Protein AF-A0A9W8TC62-F1 (afdb_monomer_lite)

Organism: NCBI:txid1435070

Foldseek 3Di:
DVVLLCLLLVLLVVVVVVDPPDVPDDDCVVVSVVLSCVLVVVVVVVVVVLVVLQVCLVPDPDDDSVVVSVVQVVVQQVPADPDSNQCSHNVSVCCNVVDDSSVVSVVSSVVVVVVVVVVVVVVVVVVD

InterPro domains:
  IPR036188 FAD/NAD(P)-binding domain superfamily [G3DSA:3.50.50.60] (1-78)

Radius of gyration: 21.71 Å; chains: 1; bounding box: 41×26×73 Å

Secondary structure (DSSP, 8-state):
-HHHHHHHHHHHHHHHHTS----SS---HHHHHHHHHHHHHHHHHHHHHHHHHHHHHHTPPSSHHHHHHHHHHTT-GGG--S-SSGGG-HHHHHHHHT--HHHHHHHHHHHHHHHHHHHHHHHHHT--

Sequence (128 aa):
MAVEDGAVLGKLLGLLDKSQIKDDEKNQIPEILKLYESLRKTRTTTNVQGANSNRVSYHLPDGPLQQERDASLSRGVRSLTGVRTHFADWEYLRSLLAFDAVGEAIQAFKKWQASQIGSAKKVASVKL

Structure (mmCIF, N/CA/C/O backbone):
data_AF-A0A9W8TC62-F1
#
_entry.id   AF-A0A9W8TC62-F1
#
loop_
_atom_site.group_PDB
_atom_site.id
_atom_site.type_symbol
_atom_site.label_atom_id
_atom_site.label_alt_id
_atom_site.label_comp_id
_atom_site.label_asym_id
_atom_site.label_entity_id
_atom_site.label_seq_id
_atom_site.pdbx_PDB_ins_code
_atom_site.Cartn_x
_atom_site.Cartn_y
_atom_site.Cartn_z
_atom_site.occupancy
_atom_site.B_iso_or_equiv
_atom_site.auth_seq_id
_atom_site.auth_comp_id
_atom_site.auth_asym_id
_atom_site.auth_atom_id
_atom_site.pdbx_PDB_model_num
ATOM 1 N N . MET A 1 1 ? -3.993 -0.263 -6.959 1.00 89.19 1 MET A N 1
ATOM 2 C CA . MET A 1 1 ? -4.001 0.654 -5.797 1.00 89.19 1 MET A CA 1
ATOM 3 C C . MET A 1 1 ? -5.408 0.950 -5.291 1.00 89.19 1 MET A C 1
ATOM 5 O O . MET A 1 1 ? -5.707 0.483 -4.207 1.00 89.19 1 MET A O 1
ATOM 9 N N . ALA A 1 2 ? -6.298 1.585 -6.064 1.00 93.69 2 ALA A N 1
ATOM 10 C CA . ALA A 1 2 ? -7.633 1.978 -5.575 1.00 93.69 2 ALA A CA 1
ATOM 11 C C . ALA A 1 2 ? -8.488 0.836 -4.976 1.00 93.69 2 ALA A C 1
ATOM 13 O O . ALA A 1 2 ? -9.200 1.044 -3.999 1.00 93.69 2 ALA A O 1
ATOM 14 N N . VAL A 1 3 ? -8.397 -0.385 -5.518 1.00 95.94 3 VAL A N 1
ATOM 15 C CA . VAL A 1 3 ? -9.098 -1.559 -4.957 1.00 95.94 3 VAL A CA 1
ATOM 16 C C . VAL A 1 3 ? -8.594 -1.900 -3.550 1.00 95.94 3 VAL A C 1
ATOM 18 O O . VAL A 1 3 ? -9.396 -2.123 -2.648 1.00 95.94 3 VAL A O 1
ATOM 21 N N . GLU A 1 4 ? -7.272 -1.898 -3.345 1.00 96.88 4 GLU A N 1
ATOM 22 C CA . GLU A 1 4 ? -6.678 -2.082 -2.014 1.00 96.88 4 GLU A CA 1
ATOM 23 C C . GLU A 1 4 ? -7.106 -0.949 -1.072 1.00 96.88 4 GLU A C 1
ATOM 25 O O . GLU A 1 4 ? -7.422 -1.206 0.082 1.00 96.88 4 GLU A O 1
ATOM 30 N N . ASP A 1 5 ? -7.155 0.290 -1.564 1.00 97.19 5 ASP A N 1
ATOM 31 C CA . ASP A 1 5 ? -7.546 1.462 -0.776 1.00 97.19 5 ASP A CA 1
ATOM 32 C C . ASP A 1 5 ? -8.990 1.334 -0.260 1.00 97.19 5 ASP A C 1
ATOM 34 O O . ASP A 1 5 ? -9.239 1.491 0.937 1.00 97.19 5 ASP A O 1
ATOM 38 N N . GLY A 1 6 ? -9.927 0.949 -1.134 1.00 97.94 6 GLY A N 1
ATOM 39 C CA . GLY A 1 6 ? -11.311 0.668 -0.751 1.00 97.94 6 GLY A CA 1
ATOM 40 C C . GLY A 1 6 ? -11.428 -0.492 0.242 1.00 97.94 6 GLY A C 1
ATOM 41 O O . GLY A 1 6 ? -12.153 -0.387 1.232 1.00 97.94 6 GLY A O 1
ATOM 42 N N . ALA A 1 7 ? -10.674 -1.575 0.026 1.00 98.19 7 ALA A N 1
ATOM 43 C CA . ALA A 1 7 ? -10.669 -2.729 0.923 1.00 98.19 7 ALA A CA 1
ATOM 44 C C . ALA A 1 7 ? -10.120 -2.385 2.318 1.00 98.19 7 ALA A C 1
ATOM 46 O O . ALA A 1 7 ? -10.720 -2.765 3.323 1.00 98.19 7 ALA A O 1
ATOM 47 N N . VAL A 1 8 ? -9.010 -1.643 2.397 1.00 98.44 8 VAL A N 1
ATOM 48 C CA . VAL A 1 8 ? -8.402 -1.219 3.666 1.00 98.44 8 VAL A CA 1
ATOM 49 C C . VAL A 1 8 ? -9.325 -0.263 4.409 1.00 98.44 8 VAL A C 1
ATOM 51 O O . VAL A 1 8 ? -9.611 -0.497 5.582 1.00 98.44 8 VAL A O 1
ATOM 54 N N . LEU A 1 9 ? -9.835 0.776 3.743 1.00 98.25 9 LEU A N 1
ATOM 55 C CA . LEU A 1 9 ? -10.716 1.749 4.384 1.00 98.25 9 LEU A CA 1
ATOM 56 C C . LEU A 1 9 ? -12.008 1.089 4.885 1.00 98.25 9 LEU A C 1
ATOM 58 O O . LEU A 1 9 ? -12.366 1.247 6.053 1.00 98.25 9 LEU A O 1
ATOM 62 N N . GLY A 1 10 ? -12.663 0.286 4.041 1.00 98.12 10 GLY A N 1
ATOM 63 C CA . GLY A 1 10 ? -13.862 -0.458 4.424 1.00 98.12 10 GLY A CA 1
ATOM 64 C C . GLY A 1 10 ? -13.602 -1.429 5.577 1.00 98.12 10 GLY A C 1
ATOM 65 O O . GLY A 1 10 ? -14.411 -1.531 6.500 1.00 98.12 10 GLY A O 1
ATOM 66 N N . LYS A 1 11 ? -12.442 -2.100 5.584 1.00 98.50 11 LYS A N 1
ATOM 67 C CA . LYS A 1 11 ? -12.068 -2.999 6.678 1.00 98.50 11 LYS A CA 1
ATOM 68 C C . LYS A 1 11 ? -11.857 -2.252 7.992 1.00 98.50 11 LYS A C 1
ATOM 70 O O . LYS A 1 11 ? -12.348 -2.721 9.015 1.00 98.50 11 LYS A O 1
ATOM 75 N N . LEU A 1 12 ? -11.138 -1.131 7.978 1.00 98.00 12 LEU A N 1
ATOM 76 C CA . LEU A 1 12 ? -10.871 -0.337 9.177 1.00 98.00 12 LEU A CA 1
ATOM 77 C C . LEU A 1 12 ? -12.161 0.237 9.773 1.00 98.00 12 LEU A C 1
ATOM 79 O O . LEU A 1 12 ? -12.381 0.104 10.974 1.00 98.00 12 LEU A O 1
ATOM 83 N N . LEU A 1 13 ? -13.040 0.799 8.939 1.00 96.38 13 LEU A N 1
ATOM 84 C CA . LEU A 1 13 ? -14.336 1.322 9.383 1.00 96.38 13 LEU A CA 1
ATOM 85 C C . LEU A 1 13 ? -15.240 0.210 9.928 1.00 96.38 13 LEU A C 1
ATOM 87 O O . LEU A 1 13 ? -15.819 0.363 10.998 1.00 96.38 13 LEU A O 1
ATOM 91 N N . GLY A 1 14 ? -15.298 -0.946 9.260 1.00 96.38 14 GLY A N 1
ATOM 92 C CA . GLY A 1 14 ? -16.066 -2.0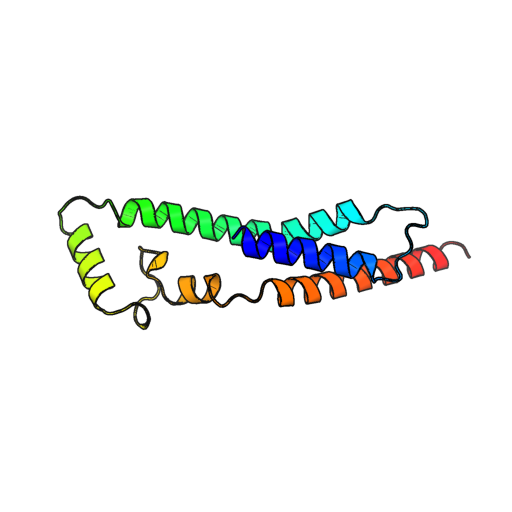92 9.753 1.00 96.38 14 GLY A CA 1
ATOM 93 C C . GLY A 1 14 ? -15.496 -2.722 11.032 1.00 96.38 14 GLY A C 1
ATOM 94 O O . GLY A 1 14 ? -16.228 -3.370 11.776 1.00 96.38 14 GLY A O 1
ATOM 95 N N . LEU A 1 15 ? -14.195 -2.570 11.301 1.00 95.75 15 LEU A N 1
ATOM 96 C CA . LEU A 1 15 ? -13.595 -2.959 12.581 1.00 95.75 15 LEU A CA 1
ATOM 97 C C . LEU A 1 15 ? -13.914 -1.948 13.685 1.00 95.75 15 LEU A C 1
ATOM 99 O O . LEU A 1 15 ? -14.161 -2.374 14.811 1.00 95.75 15 LEU A O 1
ATOM 103 N N . LEU A 1 16 ? -13.929 -0.649 13.369 1.00 93.44 16 LEU A N 1
ATOM 104 C CA . LEU A 1 16 ? -14.344 0.400 14.299 1.00 93.44 16 LEU A CA 1
ATOM 105 C C . LEU A 1 16 ? -15.803 0.203 14.728 1.00 93.44 16 LEU A C 1
ATOM 107 O O . LEU A 1 16 ? -16.063 0.153 15.925 1.00 93.44 16 LEU A O 1
ATOM 111 N N . ASP A 1 17 ? -16.709 0.000 13.769 1.00 91.69 17 ASP A N 1
ATOM 112 C CA . ASP A 1 17 ? -18.141 -0.250 14.003 1.00 91.69 17 ASP A CA 1
ATOM 113 C C . ASP A 1 17 ? -18.388 -1.452 14.933 1.00 91.69 17 ASP A C 1
ATOM 115 O O . ASP A 1 17 ? -19.205 -1.409 15.846 1.00 91.69 17 ASP A O 1
ATOM 119 N N . LYS A 1 18 ? -17.603 -2.523 14.766 1.00 91.81 18 LYS A N 1
ATOM 120 C CA . LYS A 1 18 ? -17.676 -3.724 15.616 1.00 91.81 18 LYS A CA 1
ATOM 121 C C . LYS A 1 18 ? -16.948 -3.589 16.951 1.00 91.81 18 LYS A C 1
ATOM 123 O O . LYS A 1 18 ? -17.005 -4.505 17.775 1.00 91.81 18 LYS A O 1
ATOM 128 N N . SER A 1 19 ? -16.185 -2.521 17.151 1.00 87.25 19 SER A N 1
ATOM 129 C CA . SER A 1 19 ? -15.413 -2.338 18.372 1.00 87.25 19 SER A CA 1
ATOM 130 C C . SER A 1 19 ? -16.303 -1.809 19.496 1.00 87.25 19 SER A C 1
ATOM 132 O O . SER A 1 19 ? -17.211 -1.023 19.272 1.00 87.25 19 SER A O 1
ATOM 134 N N . GLN A 1 20 ? -16.017 -2.200 20.740 1.00 80.31 20 GLN A N 1
ATOM 135 C CA . GLN A 1 20 ? -16.707 -1.646 21.916 1.00 80.31 20 GLN A CA 1
ATOM 136 C C . GLN A 1 20 ? -16.177 -0.254 22.317 1.00 80.31 20 GLN A C 1
ATOM 138 O O . GLN A 1 20 ? -16.412 0.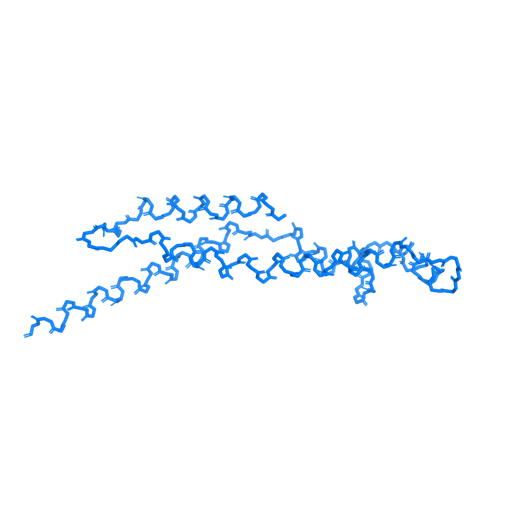194 23.439 1.00 80.31 20 GLN A O 1
ATOM 143 N N . ILE A 1 21 ? -15.414 0.416 21.444 1.00 7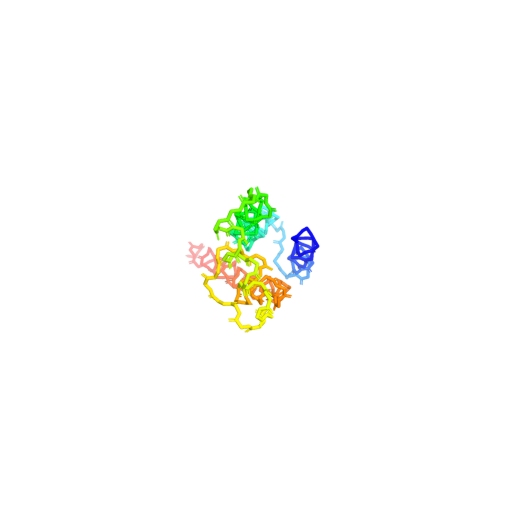5.25 21 ILE A N 1
ATOM 144 C CA . ILE A 1 21 ? -14.951 1.784 21.685 1.00 75.25 21 ILE A CA 1
ATOM 145 C C . ILE A 1 21 ? -16.165 2.685 21.466 1.00 75.25 21 ILE A C 1
ATOM 147 O O . ILE A 1 21 ? -16.504 3.012 20.335 1.00 75.25 21 ILE A O 1
ATOM 151 N N . LYS A 1 22 ? -16.860 3.016 22.557 1.00 64.25 22 LYS A N 1
ATOM 152 C CA . LYS A 1 22 ? -18.041 3.875 22.513 1.00 64.25 22 LYS A CA 1
ATOM 153 C C . LYS A 1 22 ? -17.660 5.306 22.140 1.00 64.25 22 LYS A C 1
ATOM 155 O O . LYS A 1 22 ? -16.681 5.847 22.655 1.00 64.25 22 LYS A O 1
ATOM 160 N N . ASP A 1 23 ? -18.500 5.914 21.308 1.00 61.94 23 ASP A N 1
ATOM 161 C CA . ASP A 1 23 ? -18.508 7.328 20.907 1.00 61.94 23 ASP A CA 1
ATOM 162 C C . ASP A 1 23 ? -18.880 8.281 22.067 1.00 61.94 23 ASP A C 1
ATOM 164 O O . ASP A 1 23 ? -19.477 9.332 21.858 1.00 61.94 23 ASP A O 1
ATOM 168 N N . ASP A 1 24 ? -18.535 7.953 23.314 1.00 56.47 24 ASP A N 1
ATOM 169 C CA . ASP A 1 24 ? -19.066 8.670 24.481 1.00 56.47 24 ASP A CA 1
ATOM 170 C C . ASP A 1 24 ? -18.492 10.098 24.636 1.00 56.47 24 ASP A C 1
ATOM 172 O O . ASP A 1 24 ? -18.946 10.825 25.507 1.00 56.47 24 ASP A O 1
ATOM 176 N N . GLU A 1 25 ? -17.551 10.539 23.781 1.00 54.28 25 GLU A N 1
ATOM 177 C CA . GLU A 1 25 ? -17.104 11.953 23.718 1.00 54.28 25 GLU A CA 1
ATOM 178 C C . GLU A 1 25 ? -16.186 12.298 22.517 1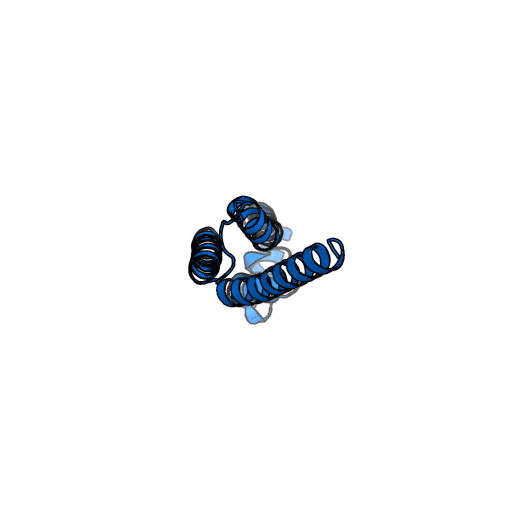.00 54.28 25 GLU A C 1
ATOM 180 O O . GLU A 1 25 ? -16.020 13.471 22.177 1.00 54.28 25 GLU A O 1
ATOM 185 N N . LYS A 1 26 ? -15.564 11.307 21.851 1.00 67.62 26 LYS A N 1
ATOM 186 C CA . LYS A 1 26 ? -14.619 11.524 20.735 1.00 67.62 26 LYS A CA 1
ATOM 187 C C . LYS A 1 26 ? -14.960 10.690 19.506 1.00 67.62 26 LYS A C 1
ATOM 189 O O . LYS A 1 26 ? -14.755 9.480 19.518 1.00 67.62 26 LYS A O 1
ATOM 194 N N . ASN A 1 27 ? -15.312 11.381 18.423 1.00 81.00 27 ASN A N 1
ATOM 195 C CA . ASN A 1 27 ? -15.376 10.819 17.077 1.00 81.00 27 ASN A CA 1
ATOM 196 C C . ASN A 1 27 ? -14.020 10.184 16.701 1.00 81.00 27 ASN A C 1
ATOM 198 O O . ASN A 1 27 ? -13.013 10.887 16.584 1.00 81.00 27 ASN A O 1
ATOM 202 N N . GLN A 1 28 ? -13.995 8.861 16.514 1.00 89.81 28 GLN A N 1
ATOM 203 C CA . GLN A 1 28 ? -12.782 8.093 16.190 1.00 89.81 28 GLN A CA 1
ATOM 204 C C . GLN A 1 28 ? -12.450 8.066 14.691 1.00 89.81 28 GLN A C 1
ATOM 206 O O . GLN A 1 28 ? -11.355 7.649 14.305 1.00 89.81 28 GLN A O 1
ATOM 211 N N . ILE A 1 29 ? -13.363 8.530 13.831 1.00 92.50 29 ILE A N 1
ATOM 212 C CA . ILE A 1 29 ? -13.188 8.515 12.374 1.00 92.50 29 ILE A CA 1
ATOM 213 C C . ILE A 1 29 ? -11.902 9.234 11.935 1.00 92.50 29 ILE A C 1
ATOM 215 O O . ILE A 1 29 ? -11.162 8.641 11.149 1.00 92.50 29 ILE A O 1
ATOM 219 N N . PRO A 1 30 ? -11.547 10.437 12.438 1.00 94.06 30 PRO A N 1
ATOM 220 C CA . PRO A 1 30 ? -10.304 11.098 12.040 1.00 94.06 30 PRO A CA 1
ATOM 221 C C . PRO A 1 30 ? -9.048 10.270 12.337 1.00 94.06 30 PRO A C 1
ATOM 223 O O . PRO A 1 30 ? -8.116 10.257 11.535 1.00 94.06 30 PRO A O 1
ATOM 226 N N . GLU A 1 31 ? -9.019 9.544 13.455 1.00 93.81 31 GLU A N 1
ATOM 227 C CA . GLU A 1 31 ? -7.885 8.688 13.819 1.00 93.81 31 GLU A CA 1
ATOM 228 C C . GLU A 1 31 ? -7.807 7.446 12.922 1.00 93.81 31 GLU A C 1
ATOM 230 O O . GLU A 1 31 ? -6.721 7.064 12.485 1.00 93.81 31 GLU A O 1
ATOM 235 N N . ILE A 1 32 ? -8.954 6.865 12.558 1.00 96.06 32 ILE A N 1
ATOM 236 C CA . ILE A 1 32 ? -9.009 5.775 11.577 1.00 96.06 32 ILE A CA 1
ATOM 237 C C . ILE A 1 32 ? -8.573 6.239 10.183 1.00 96.06 32 ILE A C 1
ATOM 239 O O . ILE A 1 32 ? -7.854 5.510 9.499 1.00 96.06 32 ILE A O 1
ATOM 243 N N . LEU A 1 33 ? -8.936 7.454 9.765 1.00 97.44 33 LEU A N 1
ATOM 244 C CA . LEU A 1 33 ? -8.489 8.014 8.486 1.00 97.44 33 LEU A CA 1
ATOM 245 C C . LEU A 1 33 ? -6.977 8.280 8.467 1.00 97.44 33 LEU A C 1
ATOM 247 O O . LEU A 1 33 ? -6.332 8.011 7.454 1.00 97.44 33 LEU A O 1
ATOM 251 N N . LYS A 1 34 ? -6.387 8.722 9.586 1.00 97.69 34 LYS A N 1
ATOM 252 C CA . LYS A 1 34 ? -4.923 8.825 9.730 1.00 97.69 34 LYS A CA 1
ATOM 253 C C . LYS A 1 34 ? -4.248 7.457 9.662 1.00 97.69 34 LYS A C 1
ATOM 255 O O . LYS A 1 34 ? -3.218 7.313 9.006 1.00 97.69 34 LYS A O 1
ATOM 260 N N . LEU A 1 35 ? -4.829 6.445 10.311 1.00 97.69 35 LEU A N 1
ATOM 261 C CA . LEU A 1 35 ? -4.325 5.075 10.238 1.00 97.69 35 LEU A CA 1
ATOM 262 C C . LEU A 1 35 ? -4.352 4.568 8.792 1.00 97.69 35 LEU A C 1
ATOM 264 O O . LEU A 1 35 ? -3.327 4.109 8.297 1.00 97.69 35 LEU A O 1
ATOM 268 N N . TYR A 1 36 ? -5.476 4.732 8.093 1.00 98.31 36 TYR A N 1
ATOM 269 C CA . TYR A 1 36 ? -5.593 4.447 6.663 1.00 98.31 36 TYR A CA 1
ATOM 270 C C . TYR A 1 36 ? -4.501 5.157 5.845 1.00 98.31 36 TYR A C 1
ATOM 272 O O . TYR A 1 36 ? -3.786 4.499 5.087 1.00 98.31 36 TYR A O 1
ATOM 280 N N . GLU A 1 37 ? -4.317 6.470 6.026 1.00 98.00 37 GLU A N 1
ATOM 281 C CA . GLU A 1 37 ? -3.293 7.230 5.299 1.00 98.00 37 GLU A CA 1
ATOM 282 C C . GLU A 1 37 ? -1.896 6.640 5.539 1.00 98.00 37 GLU A C 1
ATOM 284 O O . GLU A 1 37 ? -1.160 6.401 4.579 1.00 98.00 37 GLU A O 1
ATOM 289 N N . SER A 1 38 ? -1.549 6.343 6.796 1.00 97.56 38 SER A N 1
ATOM 290 C CA . SER A 1 38 ? -0.236 5.794 7.158 1.00 97.56 38 SER A CA 1
ATOM 291 C C . SER A 1 38 ? 0.075 4.448 6.497 1.00 97.56 38 SER A C 1
ATOM 293 O O . SER A 1 38 ? 1.232 4.188 6.171 1.00 97.56 38 SER A O 1
ATOM 295 N N . LEU A 1 39 ? -0.944 3.619 6.247 1.00 96.88 39 LEU A N 1
ATOM 296 C CA . LEU A 1 39 ? -0.784 2.320 5.587 1.00 96.88 39 LEU A CA 1
ATOM 297 C C . LEU A 1 39 ? -0.645 2.469 4.068 1.00 96.88 39 LEU A C 1
ATOM 299 O O . LEU A 1 39 ? 0.078 1.720 3.413 1.00 96.88 39 LEU A O 1
ATOM 303 N N . ARG A 1 40 ? -1.354 3.435 3.475 1.00 96.62 40 ARG A N 1
ATOM 304 C CA . ARG A 1 40 ? -1.509 3.509 2.016 1.00 96.62 40 ARG A CA 1
ATOM 305 C C . ARG A 1 40 ? -0.540 4.467 1.338 1.00 96.62 40 ARG A C 1
ATOM 307 O O . ARG A 1 40 ? -0.081 4.166 0.238 1.00 96.62 40 ARG A O 1
ATOM 314 N N . LYS A 1 41 ? -0.188 5.584 1.981 1.00 95.50 41 LYS A N 1
ATOM 315 C CA . LYS A 1 41 ? 0.541 6.704 1.357 1.00 95.50 41 LYS A CA 1
ATOM 316 C C . LYS A 1 41 ? 1.901 6.314 0.790 1.00 95.50 41 LYS A C 1
ATOM 318 O O . LYS A 1 41 ? 2.189 6.605 -0.370 1.00 95.50 41 LYS A O 1
ATOM 323 N N . THR A 1 42 ? 2.740 5.646 1.578 1.00 92.81 42 THR A N 1
ATOM 324 C CA . THR A 1 42 ? 4.082 5.243 1.125 1.00 92.81 42 THR A CA 1
ATOM 325 C C . THR A 1 42 ? 3.983 4.295 -0.064 1.00 92.81 42 THR A C 1
ATOM 327 O O . THR A 1 42 ? 4.611 4.513 -1.095 1.00 92.81 42 THR A O 1
ATOM 330 N N . ARG A 1 43 ? 3.116 3.285 0.037 1.00 91.06 43 ARG A N 1
ATOM 331 C CA . ARG A 1 43 ? 2.956 2.251 -0.986 1.00 91.06 43 ARG A CA 1
ATOM 332 C C . ARG A 1 43 ? 2.405 2.800 -2.304 1.00 91.06 43 ARG A C 1
ATOM 334 O O . ARG A 1 43 ? 2.915 2.464 -3.371 1.00 91.06 43 ARG A O 1
ATOM 341 N N . THR A 1 44 ? 1.382 3.655 -2.254 1.00 92.62 44 THR A N 1
ATOM 342 C CA . THR A 1 44 ? 0.842 4.308 -3.458 1.00 92.62 44 THR A CA 1
ATOM 343 C C . THR A 1 44 ? 1.882 5.216 -4.105 1.00 92.62 44 THR A C 1
ATOM 345 O O . THR A 1 44 ? 2.014 5.199 -5.329 1.00 92.62 44 THR A O 1
ATOM 348 N N . THR A 1 45 ? 2.687 5.916 -3.302 1.00 92.94 45 THR A N 1
ATOM 349 C CA . THR A 1 45 ? 3.803 6.741 -3.789 1.00 92.94 45 THR A CA 1
ATOM 350 C C . THR A 1 45 ? 4.851 5.896 -4.516 1.00 92.94 45 THR A C 1
ATOM 352 O O . THR A 1 45 ? 5.221 6.224 -5.643 1.00 92.94 45 THR A O 1
ATOM 355 N N . THR A 1 46 ? 5.272 4.767 -3.936 1.00 90.56 46 THR A N 1
ATOM 356 C CA . THR A 1 46 ? 6.209 3.829 -4.576 1.00 90.56 46 THR A CA 1
ATOM 357 C C . THR A 1 46 ? 5.667 3.285 -5.903 1.00 90.56 46 THR A C 1
ATOM 359 O O . THR A 1 46 ? 6.418 3.159 -6.872 1.00 90.56 46 THR A O 1
ATOM 362 N N . ASN A 1 47 ? 4.362 3.003 -5.992 1.00 91.50 47 ASN A N 1
ATOM 363 C CA . ASN A 1 47 ? 3.736 2.566 -7.243 1.00 91.50 47 ASN A CA 1
ATOM 364 C C . ASN A 1 47 ? 3.767 3.657 -8.330 1.00 91.50 47 ASN A C 1
ATOM 366 O O . ASN A 1 47 ? 4.093 3.382 -9.483 1.00 91.50 47 ASN A O 1
ATOM 370 N N . VAL A 1 48 ? 3.470 4.909 -7.965 1.00 92.31 48 VAL A N 1
ATOM 371 C CA . VAL A 1 48 ? 3.525 6.054 -8.893 1.00 92.31 48 VAL A CA 1
ATOM 372 C C . VAL A 1 48 ? 4.953 6.312 -9.378 1.00 92.31 48 VAL A C 1
ATOM 374 O O . VAL A 1 48 ? 5.174 6.529 -10.569 1.00 92.31 48 VAL A O 1
ATOM 377 N N . GLN A 1 49 ? 5.942 6.247 -8.486 1.00 90.12 49 GLN A N 1
ATOM 378 C CA . GLN A 1 49 ? 7.351 6.402 -8.856 1.00 90.12 49 GLN A CA 1
ATOM 379 C C . GLN A 1 49 ? 7.818 5.291 -9.808 1.00 90.12 49 GLN A C 1
ATOM 381 O O . GLN A 1 49 ? 8.472 5.586 -10.811 1.00 90.12 49 GLN A O 1
ATOM 386 N N . GLY A 1 50 ? 7.416 4.041 -9.555 1.00 89.44 50 GLY A N 1
ATOM 387 C CA . GLY A 1 50 ? 7.665 2.921 -10.466 1.00 89.44 50 GLY A CA 1
ATOM 388 C C . GLY A 1 50 ? 7.060 3.156 -11.853 1.00 89.44 50 GLY A C 1
ATOM 389 O O . GLY A 1 50 ? 7.755 3.023 -12.859 1.00 89.44 50 GLY A O 1
ATOM 390 N N . ALA A 1 51 ? 5.805 3.617 -11.916 1.00 90.69 51 ALA A N 1
ATOM 391 C CA . ALA A 1 51 ? 5.144 3.963 -13.178 1.00 90.69 51 ALA A CA 1
ATOM 392 C C . ALA A 1 51 ? 5.897 5.059 -13.955 1.00 90.69 51 ALA A C 1
ATOM 394 O O . ALA A 1 51 ? 6.083 4.950 -15.169 1.00 90.69 51 ALA A O 1
ATOM 395 N N . ASN A 1 52 ? 6.384 6.090 -13.258 1.00 90.12 52 ASN A N 1
ATOM 396 C CA . ASN A 1 52 ? 7.167 7.166 -13.868 1.00 90.12 52 ASN A CA 1
ATOM 397 C C . ASN A 1 52 ? 8.495 6.664 -14.455 1.00 90.12 52 ASN A C 1
ATOM 399 O O . ASN A 1 52 ? 8.855 7.058 -15.565 1.00 90.12 52 ASN A O 1
ATOM 403 N N . SER A 1 53 ? 9.2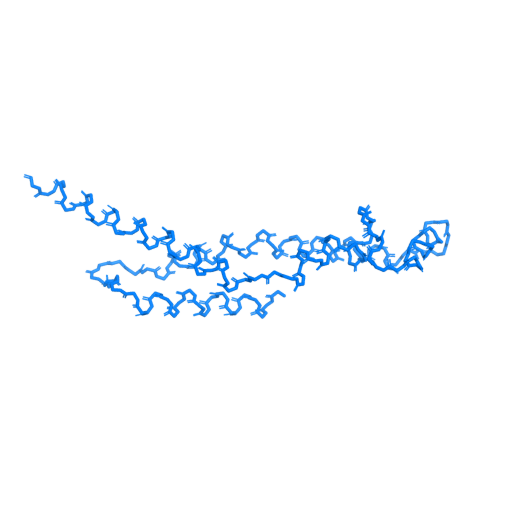01 5.772 -13.753 1.00 87.25 53 SER A N 1
ATOM 404 C CA . SER A 1 53 ? 10.421 5.130 -14.268 1.00 87.25 53 SER A CA 1
ATOM 405 C C . SER A 1 53 ? 10.132 4.285 -15.516 1.00 87.25 53 SER A C 1
ATOM 407 O O . SER A 1 53 ? 10.835 4.357 -16.533 1.00 87.25 53 SER A O 1
ATOM 409 N N . ASN A 1 54 ? 9.031 3.535 -15.482 1.00 90.88 54 ASN A N 1
ATOM 410 C CA . ASN A 1 54 ? 8.583 2.719 -16.602 1.00 90.88 54 ASN A CA 1
ATOM 411 C C . ASN A 1 54 ? 8.212 3.548 -17.831 1.00 90.88 54 ASN A C 1
ATOM 413 O O . ASN A 1 54 ? 8.551 3.144 -18.942 1.00 90.88 54 ASN A O 1
ATOM 417 N N . ARG A 1 55 ? 7.610 4.733 -17.653 1.00 92.12 55 ARG A N 1
ATOM 418 C CA . ARG A 1 55 ? 7.339 5.664 -18.759 1.00 92.12 55 ARG A CA 1
ATOM 419 C C . ARG A 1 55 ? 8.600 5.931 -19.576 1.00 92.12 55 ARG A C 1
ATOM 421 O O . ARG A 1 55 ? 8.543 5.878 -20.798 1.00 92.12 55 ARG A O 1
ATOM 428 N N . VAL A 1 56 ? 9.736 6.170 -18.922 1.00 89.31 56 VAL A N 1
ATOM 429 C CA . VAL A 1 56 ? 11.008 6.405 -19.622 1.00 89.31 56 VAL A CA 1
ATOM 430 C C . VAL A 1 56 ? 11.507 5.128 -20.295 1.00 89.31 56 VAL A C 1
ATOM 432 O O . VAL A 1 56 ? 11.937 5.167 -21.442 1.00 89.31 56 VAL A O 1
ATOM 435 N N . SER A 1 57 ? 11.441 3.993 -19.599 1.00 88.75 57 SER A N 1
ATOM 436 C CA . SER A 1 57 ? 11.962 2.717 -20.108 1.00 88.75 57 SER A CA 1
ATOM 437 C C . SER A 1 57 ? 11.187 2.181 -21.316 1.00 88.75 57 SER A C 1
ATOM 439 O O . SER A 1 57 ? 11.785 1.545 -22.181 1.00 88.75 57 SER A O 1
ATOM 441 N N . TYR A 1 58 ? 9.884 2.455 -21.411 1.00 90.94 58 TYR A N 1
ATOM 442 C CA . TYR A 1 58 ? 9.053 2.047 -22.550 1.00 90.94 58 TYR A CA 1
ATOM 443 C C . TYR A 1 58 ? 9.203 2.940 -23.781 1.00 90.94 58 TYR A C 1
ATOM 445 O O . TYR A 1 58 ? 8.976 2.470 -24.887 1.00 90.94 58 TYR A O 1
ATOM 453 N N . HIS A 1 59 ? 9.632 4.190 -23.607 1.00 93.88 59 HIS A N 1
ATOM 454 C CA . HIS A 1 59 ? 9.755 5.167 -24.694 1.00 93.88 59 HIS A CA 1
ATOM 455 C C . HIS A 1 59 ? 11.220 5.489 -25.020 1.00 93.88 59 HIS A C 1
ATOM 457 O O . HIS A 1 59 ? 11.532 6.598 -25.452 1.00 93.88 59 HIS A O 1
ATOM 463 N N . LEU A 1 60 ? 12.137 4.548 -24.770 1.00 93.62 60 LEU A N 1
ATOM 464 C CA . LEU A 1 60 ? 13.520 4.696 -25.219 1.00 93.62 60 LEU A CA 1
ATOM 465 C C . LEU A 1 60 ? 13.551 4.751 -26.755 1.00 93.62 60 LEU A C 1
ATOM 467 O O . LEU A 1 60 ? 12.933 3.884 -27.377 1.00 93.62 60 LEU A O 1
ATOM 471 N N . PRO A 1 61 ? 14.258 5.725 -27.359 1.00 95.81 61 PRO A N 1
ATOM 472 C CA . PRO A 1 61 ? 14.475 5.732 -28.799 1.00 95.81 61 PRO A CA 1
ATOM 473 C C . PRO A 1 61 ? 15.348 4.542 -29.200 1.00 95.81 61 PRO A C 1
ATOM 475 O O . PRO A 1 61 ? 16.099 4.010 -28.377 1.00 95.81 61 PRO A O 1
ATOM 478 N N . ASP A 1 62 ? 15.284 4.167 -30.473 1.00 96.69 62 ASP A N 1
ATOM 479 C CA . ASP A 1 62 ? 16.136 3.118 -31.023 1.00 96.69 62 ASP A CA 1
ATOM 480 C C . ASP A 1 62 ? 17.615 3.422 -30.755 1.00 96.69 62 ASP A C 1
ATOM 482 O O . ASP A 1 62 ? 18.110 4.522 -31.016 1.00 96.69 62 ASP A O 1
ATOM 486 N N . GLY A 1 63 ? 18.321 2.444 -30.188 1.00 96.44 63 GLY A N 1
ATOM 487 C CA . GLY A 1 63 ? 19.721 2.598 -29.816 1.00 96.44 63 GLY A CA 1
ATOM 488 C C . GLY A 1 63 ? 20.191 1.608 -28.749 1.00 96.44 63 GLY A C 1
ATOM 489 O O . GLY A 1 63 ? 19.438 0.729 -28.328 1.00 96.44 63 GLY A O 1
ATOM 490 N N . PRO A 1 64 ? 21.434 1.754 -28.264 1.00 96.00 64 PRO A N 1
ATOM 491 C CA . PRO A 1 64 ? 22.042 0.787 -27.346 1.00 96.00 64 PRO A CA 1
ATOM 492 C C . PRO A 1 64 ? 21.240 0.555 -26.055 1.00 96.00 64 PRO A C 1
ATOM 494 O O . PRO A 1 64 ? 21.093 -0.579 -25.613 1.00 96.00 64 PRO A O 1
ATOM 497 N N . LEU A 1 65 ? 20.652 1.611 -25.481 1.00 92.25 65 LEU A N 1
ATOM 498 C CA . LEU A 1 65 ? 19.848 1.508 -24.253 1.00 92.25 65 LEU A CA 1
ATOM 499 C C . LEU A 1 65 ? 18.530 0.748 -24.467 1.00 92.25 65 LEU A C 1
ATOM 501 O O . LEU A 1 65 ? 18.053 0.055 -23.571 1.00 92.25 65 LEU A O 1
ATOM 505 N N . GLN A 1 66 ? 17.931 0.895 -25.650 1.00 95.19 66 GLN A N 1
ATOM 506 C CA . GLN A 1 66 ? 16.725 0.179 -26.071 1.00 95.19 66 GLN A CA 1
ATOM 507 C C . GLN A 1 66 ? 17.043 -1.321 -26.209 1.00 95.19 66 GLN A C 1
ATOM 509 O O . GLN A 1 66 ? 16.316 -2.152 -25.662 1.00 95.19 66 GLN A O 1
ATOM 514 N N . GLN A 1 67 ? 18.188 -1.648 -26.817 1.00 94.94 67 GLN A N 1
ATOM 515 C CA . GLN A 1 67 ? 18.650 -3.023 -27.020 1.00 94.94 67 GLN A CA 1
ATOM 516 C C . GLN A 1 67 ? 18.996 -3.713 -25.697 1.00 94.94 67 GLN A C 1
ATOM 518 O O . GLN A 1 67 ? 18.604 -4.857 -25.475 1.00 94.94 67 GLN A O 1
ATOM 523 N N . GLU A 1 68 ? 19.681 -3.016 -24.786 1.00 92.12 68 GLU A N 1
ATOM 524 C CA . GLU A 1 68 ? 19.992 -3.527 -23.445 1.00 92.12 68 GLU A CA 1
ATOM 525 C C . GLU A 1 68 ? 18.712 -3.841 -22.655 1.00 92.12 68 GLU A C 1
ATOM 527 O O . GLU A 1 68 ? 18.577 -4.907 -22.044 1.00 92.12 68 GLU A O 1
ATOM 532 N N . ARG A 1 69 ? 17.736 -2.928 -22.702 1.00 91.50 69 ARG A N 1
ATOM 533 C CA . ARG A 1 69 ? 16.425 -3.094 -22.068 1.00 91.50 69 ARG A CA 1
ATOM 534 C C . ARG A 1 69 ? 15.690 -4.305 -22.647 1.00 91.50 69 ARG A C 1
ATOM 536 O O . ARG A 1 69 ? 15.198 -5.116 -21.867 1.00 91.50 69 ARG A O 1
ATOM 543 N N . ASP A 1 70 ? 15.667 -4.477 -23.967 1.00 92.75 70 ASP A N 1
ATOM 544 C CA . ASP A 1 70 ? 15.026 -5.628 -24.627 1.00 92.75 70 ASP A CA 1
ATOM 545 C C . ASP A 1 70 ? 15.697 -6.957 -24.291 1.00 92.75 70 ASP A C 1
ATOM 547 O O . ASP A 1 70 ? 15.013 -7.912 -23.918 1.00 92.75 70 ASP A O 1
ATOM 551 N N . ALA A 1 71 ? 17.029 -7.004 -24.352 1.00 90.44 71 ALA A N 1
ATOM 552 C CA . ALA A 1 71 ? 17.806 -8.184 -23.985 1.00 90.44 71 ALA A CA 1
ATOM 553 C C . ALA A 1 71 ? 17.592 -8.569 -22.516 1.00 90.44 71 ALA A C 1
ATOM 555 O O . ALA A 1 71 ? 17.593 -9.747 -22.162 1.00 90.44 71 ALA A O 1
ATOM 556 N N . SER A 1 72 ? 17.378 -7.584 -21.639 1.00 88.12 72 SER A N 1
ATOM 557 C CA . SER A 1 72 ? 17.001 -7.857 -20.258 1.00 88.12 72 SER A CA 1
ATOM 558 C C . SER A 1 72 ? 15.599 -8.467 -20.180 1.00 88.12 72 SER A C 1
ATOM 560 O O . SER A 1 72 ? 15.436 -9.537 -19.595 1.00 88.12 72 SER A O 1
ATOM 562 N N . LEU A 1 73 ? 14.600 -7.848 -20.820 1.00 88.81 73 LEU A N 1
ATOM 563 C CA . LEU A 1 73 ? 13.209 -8.316 -20.791 1.00 88.81 73 LEU A CA 1
ATOM 564 C C . LEU A 1 73 ? 13.023 -9.718 -21.398 1.00 88.81 73 LEU A C 1
ATOM 566 O O . LEU A 1 73 ? 12.162 -10.467 -20.933 1.00 88.81 73 LEU A O 1
ATOM 570 N N . SER A 1 74 ? 13.847 -10.114 -22.372 1.00 89.75 74 SER A N 1
ATOM 571 C CA . SER A 1 74 ? 13.763 -11.434 -23.011 1.00 89.75 74 SER A CA 1
ATOM 572 C C . SER A 1 74 ? 14.181 -12.600 -22.104 1.00 89.75 74 SER A C 1
ATOM 574 O O . SER A 1 74 ? 13.852 -13.746 -22.403 1.00 89.75 74 SER A O 1
ATOM 576 N N . ARG A 1 75 ? 14.877 -12.344 -20.985 1.00 85.75 75 ARG A N 1
ATOM 577 C CA . ARG A 1 75 ? 15.320 -13.384 -20.027 1.00 85.75 75 ARG A CA 1
ATOM 578 C C . ARG A 1 75 ? 14.201 -13.914 -19.123 1.00 85.75 75 ARG A C 1
ATOM 580 O O . ARG A 1 75 ? 14.394 -14.895 -18.409 1.00 85.75 75 ARG A O 1
ATOM 587 N N . GLY A 1 76 ? 13.022 -13.293 -19.169 1.00 80.62 76 GLY A N 1
ATOM 588 C CA . GLY A 1 76 ? 11.846 -13.695 -18.405 1.00 80.62 76 GLY A CA 1
ATOM 589 C C . GLY A 1 76 ? 11.806 -13.084 -17.003 1.00 80.62 76 GLY A C 1
ATOM 590 O O . GLY A 1 76 ? 12.790 -13.095 -16.267 1.00 80.62 76 GLY A O 1
ATOM 591 N N . VAL A 1 77 ? 10.625 -12.591 -16.614 1.00 77.75 77 VAL A N 1
ATOM 592 C CA . VAL A 1 77 ? 10.395 -11.749 -15.422 1.00 77.75 77 VAL A CA 1
ATOM 593 C C . VAL A 1 77 ? 10.999 -12.298 -14.129 1.00 77.75 77 VAL A C 1
ATOM 595 O O . VAL A 1 77 ? 11.587 -11.534 -13.381 1.00 77.75 77 VAL A O 1
ATOM 598 N N . ARG A 1 78 ? 10.918 -13.608 -13.861 1.00 81.56 78 ARG A N 1
ATOM 599 C CA . ARG A 1 78 ? 11.396 -14.195 -12.590 1.00 81.56 78 ARG A CA 1
ATOM 600 C C . ARG A 1 78 ? 12.911 -14.102 -12.380 1.00 81.56 78 ARG A C 1
ATOM 602 O O . ARG A 1 78 ? 13.370 -14.321 -11.266 1.00 81.56 78 ARG A O 1
ATOM 609 N N . SER A 1 79 ? 13.667 -13.827 -13.440 1.00 82.25 79 SER A N 1
ATOM 610 C CA . SER 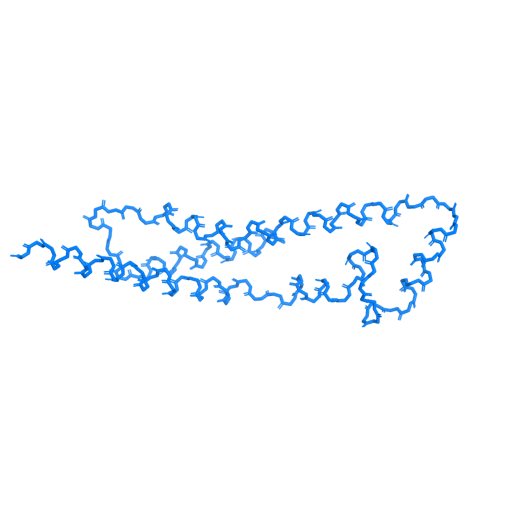A 1 79 ? 15.126 -13.684 -13.400 1.00 82.25 79 SER A CA 1
ATOM 611 C C . SER A 1 79 ? 15.589 -12.230 -13.271 1.00 82.25 79 SER A C 1
ATOM 613 O O . SER A 1 79 ? 16.786 -11.978 -13.160 1.00 82.25 79 SER A O 1
ATOM 615 N N . LEU A 1 80 ? 14.659 -11.271 -13.299 1.00 84.06 80 LEU A N 1
ATOM 616 C CA . LEU A 1 80 ? 14.966 -9.848 -13.335 1.00 84.06 80 LEU A CA 1
ATOM 617 C C . LEU A 1 80 ? 14.842 -9.250 -11.942 1.00 84.06 80 LEU A C 1
ATOM 619 O O . LEU A 1 80 ? 13.741 -9.093 -11.428 1.00 84.06 80 LEU A O 1
ATOM 623 N N . THR A 1 81 ? 15.975 -8.896 -11.350 1.00 84.62 81 THR A N 1
ATOM 624 C CA . THR A 1 81 ? 16.050 -8.155 -10.089 1.00 84.62 81 THR A CA 1
ATOM 625 C C . THR A 1 81 ? 17.028 -6.991 -10.240 1.00 84.62 81 THR A C 1
ATOM 627 O O . THR A 1 81 ? 18.016 -7.082 -10.971 1.00 84.62 81 THR A O 1
ATOM 630 N N . GLY A 1 82 ? 16.724 -5.861 -9.607 1.00 82.31 82 GLY A N 1
ATOM 631 C CA . GLY A 1 82 ? 17.487 -4.618 -9.722 1.00 82.31 82 GLY A CA 1
ATOM 632 C C . GLY A 1 82 ? 17.426 -3.959 -11.105 1.00 82.31 82 GLY A C 1
ATOM 633 O O . GLY A 1 82 ? 18.316 -3.180 -11.446 1.00 82.31 82 GLY A O 1
ATOM 634 N N . VAL A 1 83 ? 16.421 -4.264 -11.933 1.00 84.56 83 VAL A N 1
ATOM 635 C CA . VAL A 1 83 ? 16.358 -3.727 -13.304 1.00 84.56 83 VAL A CA 1
ATOM 636 C C . VAL A 1 83 ? 15.727 -2.337 -13.349 1.00 84.56 83 VAL A C 1
ATOM 638 O O . VAL A 1 83 ? 14.774 -2.025 -12.639 1.00 84.56 83 VAL A O 1
ATOM 641 N N . ARG A 1 84 ? 16.206 -1.491 -14.271 1.00 80.44 84 ARG A N 1
ATOM 642 C CA . ARG A 1 84 ? 15.690 -0.121 -14.453 1.00 80.44 84 ARG A CA 1
ATOM 643 C C . ARG A 1 84 ? 14.184 -0.082 -14.739 1.00 80.44 84 ARG A C 1
ATOM 645 O O . ARG A 1 84 ? 13.483 0.815 -14.267 1.00 80.44 84 ARG A O 1
ATOM 652 N N . THR A 1 85 ? 13.683 -1.071 -15.475 1.00 86.69 85 THR A N 1
ATOM 653 C CA . THR A 1 85 ? 12.254 -1.227 -15.774 1.00 86.69 85 THR A CA 1
ATOM 654 C C . THR A 1 85 ? 11.548 -1.834 -14.562 1.00 86.69 85 THR A C 1
ATOM 656 O O . THR A 1 85 ? 11.429 -3.050 -14.464 1.00 86.69 85 THR A O 1
ATOM 659 N N . HIS A 1 86 ? 11.071 -0.995 -13.641 1.00 85.81 86 HIS A N 1
ATOM 660 C CA . HIS A 1 86 ? 10.521 -1.426 -12.349 1.00 85.81 86 HIS A CA 1
ATOM 661 C C . HIS A 1 86 ? 9.370 -2.435 -12.487 1.00 85.81 86 HIS A C 1
ATOM 663 O O . HIS A 1 86 ? 9.314 -3.398 -11.736 1.00 85.81 86 HIS A O 1
ATOM 669 N N . PHE A 1 87 ? 8.477 -2.297 -13.475 1.00 86.75 87 PHE A N 1
ATOM 670 C CA . PHE A 1 87 ? 7.408 -3.302 -13.672 1.00 86.75 87 PHE A CA 1
ATOM 671 C C . PHE A 1 87 ? 7.850 -4.593 -14.372 1.00 86.75 87 PHE A C 1
ATOM 673 O O . PHE A 1 87 ? 7.013 -5.446 -14.640 1.00 86.75 87 PHE A O 1
ATOM 680 N N . ALA A 1 88 ? 9.131 -4.744 -14.695 1.00 88.88 88 ALA A N 1
ATOM 681 C CA . ALA A 1 88 ? 9.706 -6.029 -15.082 1.00 88.88 88 ALA A CA 1
ATOM 682 C C . ALA A 1 88 ? 10.519 -6.659 -13.945 1.00 88.88 88 ALA A C 1
ATOM 684 O O . ALA A 1 88 ? 10.889 -7.826 -14.043 1.00 88.88 88 ALA A O 1
ATOM 685 N N . ASP A 1 89 ? 10.786 -5.896 -12.884 1.00 91.25 89 ASP A N 1
ATOM 686 C CA . ASP A 1 89 ? 11.524 -6.349 -11.719 1.00 91.25 89 ASP A CA 1
ATOM 687 C C . ASP A 1 89 ? 10.659 -7.285 -10.867 1.00 91.25 89 ASP A C 1
ATOM 689 O O . ASP A 1 89 ? 9.558 -6.940 -10.433 1.00 91.25 89 ASP A O 1
ATOM 693 N N . TRP A 1 90 ? 11.151 -8.499 -10.645 1.00 91.62 90 TRP A N 1
ATOM 694 C CA . TRP A 1 90 ? 10.440 -9.551 -9.938 1.00 91.62 90 TRP A CA 1
ATOM 695 C C . TRP A 1 90 ? 10.195 -9.224 -8.470 1.00 91.62 90 TRP A C 1
ATOM 697 O O . TRP A 1 90 ? 9.108 -9.499 -7.959 1.00 91.62 90 TRP A O 1
ATOM 707 N N . GLU A 1 91 ? 11.179 -8.650 -7.779 1.00 91.00 91 GLU A N 1
ATOM 708 C CA . GLU A 1 91 ? 11.040 -8.310 -6.363 1.00 91.00 91 GLU A CA 1
ATOM 709 C C . GLU A 1 91 ? 10.028 -7.183 -6.191 1.00 91.00 91 GLU A C 1
ATOM 711 O O . GLU A 1 91 ? 9.126 -7.277 -5.352 1.00 91.00 91 GLU A O 1
ATOM 716 N N . TYR A 1 92 ? 10.104 -6.175 -7.060 1.00 90.81 92 TYR A N 1
ATOM 717 C CA . TYR A 1 92 ? 9.128 -5.101 -7.119 1.00 90.81 92 TYR A CA 1
ATOM 718 C C . TYR A 1 92 ? 7.721 -5.639 -7.398 1.00 90.81 92 TYR A C 1
ATOM 720 O O . TYR A 1 92 ? 6.801 -5.390 -6.615 1.00 90.81 92 TYR A O 1
ATOM 728 N N . LEU A 1 93 ? 7.545 -6.432 -8.461 1.00 91.38 93 LEU A N 1
ATOM 729 C CA . LEU A 1 93 ? 6.255 -7.019 -8.826 1.00 91.38 93 LEU A CA 1
ATOM 730 C C . LEU A 1 93 ? 5.696 -7.908 -7.720 1.00 91.38 93 LEU A C 1
ATOM 732 O O . LEU A 1 93 ? 4.501 -7.851 -7.448 1.00 91.38 93 LEU A O 1
ATOM 736 N N . ARG A 1 94 ? 6.532 -8.705 -7.051 1.00 91.88 94 ARG A N 1
ATOM 737 C CA . ARG A 1 94 ? 6.101 -9.531 -5.921 1.00 91.88 94 ARG A CA 1
ATOM 738 C C . ARG A 1 94 ? 5.649 -8.660 -4.753 1.00 91.88 94 ARG A C 1
ATOM 740 O O . ARG A 1 94 ? 4.586 -8.916 -4.196 1.00 91.88 94 ARG A O 1
ATOM 747 N N . SER A 1 95 ? 6.409 -7.619 -4.410 1.00 91.19 95 SER A N 1
ATOM 748 C CA . SER A 1 95 ? 6.038 -6.677 -3.345 1.00 91.19 95 SER A CA 1
ATOM 749 C C . SER A 1 95 ? 4.730 -5.933 -3.649 1.00 91.19 95 SER A C 1
ATOM 751 O O . SER A 1 95 ? 3.961 -5.614 -2.740 1.00 91.19 95 SER A O 1
ATOM 753 N N . LEU A 1 96 ? 4.450 -5.677 -4.930 1.00 91.31 96 LEU A N 1
ATOM 754 C CA . LEU A 1 96 ? 3.243 -5.002 -5.379 1.00 91.31 96 LEU A CA 1
ATOM 755 C C . LEU A 1 96 ? 2.054 -5.972 -5.455 1.00 91.31 96 LEU A C 1
ATOM 757 O O . LEU A 1 96 ? 1.020 -5.712 -4.857 1.00 91.31 96 LEU A O 1
ATOM 761 N N . LEU A 1 97 ? 2.180 -7.099 -6.147 1.00 91.62 97 LEU A N 1
ATOM 762 C CA . LEU A 1 97 ? 1.051 -7.976 -6.475 1.00 91.62 97 LEU A CA 1
ATOM 763 C C . LEU A 1 97 ? 0.716 -9.000 -5.383 1.00 91.62 97 LEU A C 1
ATOM 765 O O . LEU A 1 97 ? -0.431 -9.421 -5.292 1.00 91.62 97 LEU A O 1
ATOM 769 N N . ALA A 1 98 ? 1.683 -9.408 -4.557 1.00 93.50 98 ALA A N 1
ATOM 770 C CA . ALA A 1 98 ? 1.472 -10.419 -3.513 1.00 93.50 98 ALA A CA 1
ATOM 771 C C . ALA A 1 98 ? 1.147 -9.814 -2.134 1.00 93.50 98 ALA A C 1
ATOM 773 O O . ALA A 1 98 ? 1.258 -10.491 -1.113 1.00 93.50 98 ALA A O 1
ATOM 774 N N . PHE A 1 99 ? 0.804 -8.528 -2.084 1.00 94.62 99 PHE A N 1
ATOM 775 C CA . PHE A 1 99 ? 0.625 -7.805 -0.833 1.00 94.62 99 PHE A CA 1
ATOM 776 C C . PHE A 1 99 ? -0.756 -8.033 -0.209 1.00 94.62 99 PHE A C 1
ATOM 778 O O . PHE A 1 99 ? -1.783 -7.748 -0.826 1.00 94.62 99 PHE A O 1
ATOM 785 N N . ASP A 1 100 ? -0.778 -8.466 1.052 1.00 96.75 100 ASP A N 1
ATOM 786 C CA . ASP A 1 100 ? -2.007 -8.615 1.834 1.00 96.75 100 ASP A CA 1
ATOM 787 C C . ASP A 1 100 ? -2.379 -7.309 2.556 1.00 96.75 100 ASP A C 1
ATOM 789 O O . ASP A 1 100 ? -2.120 -7.115 3.748 1.00 96.75 100 ASP A O 1
ATOM 793 N N . ALA A 1 101 ? -3.014 -6.399 1.815 1.00 96.81 101 ALA A N 1
ATOM 794 C CA . ALA A 1 101 ? -3.448 -5.107 2.345 1.00 96.81 101 ALA A CA 1
ATOM 795 C C . ALA A 1 101 ? -4.490 -5.242 3.473 1.00 96.81 101 ALA A C 1
ATOM 797 O O . ALA A 1 101 ? -4.505 -4.451 4.417 1.00 96.81 101 ALA A O 1
ATOM 798 N N . VAL A 1 102 ? -5.365 -6.250 3.398 1.00 97.94 102 VAL A N 1
ATOM 799 C CA . VAL A 1 102 ? -6.420 -6.462 4.401 1.00 97.94 102 VAL A CA 1
ATOM 800 C C . VAL A 1 102 ? -5.821 -7.003 5.697 1.00 97.94 102 VAL A C 1
ATOM 802 O O . VAL A 1 102 ? -6.185 -6.537 6.780 1.00 97.94 102 VAL A O 1
ATOM 805 N N . GLY A 1 103 ? -4.890 -7.954 5.605 1.00 98.19 103 GLY A N 1
ATOM 806 C CA . GLY A 1 103 ? -4.154 -8.477 6.751 1.00 98.19 103 GLY A CA 1
ATOM 807 C C . GLY A 1 103 ? -3.363 -7.392 7.476 1.00 98.19 103 GLY A C 1
ATOM 808 O O . GLY A 1 103 ? -3.456 -7.288 8.703 1.00 98.19 103 GLY A O 1
ATOM 809 N N . GLU A 1 104 ? -2.657 -6.531 6.737 1.00 97.94 104 GLU A N 1
ATOM 810 C CA . GLU A 1 104 ? -1.953 -5.379 7.311 1.00 97.94 104 GLU A CA 1
ATOM 811 C C . GLU A 1 104 ? -2.918 -4.449 8.065 1.00 97.94 104 GLU A C 1
ATOM 813 O O . GLU A 1 104 ? -2.673 -4.117 9.228 1.00 97.94 104 GLU A O 1
ATOM 818 N N . ALA A 1 105 ? -4.056 -4.104 7.454 1.00 98.25 105 ALA A N 1
ATOM 819 C CA . ALA A 1 105 ? -5.073 -3.257 8.071 1.00 98.25 105 ALA A CA 1
ATOM 820 C C . ALA A 1 105 ? -5.610 -3.843 9.386 1.00 98.25 105 ALA A C 1
ATOM 822 O O . ALA A 1 105 ? -5.756 -3.125 10.377 1.00 98.25 105 ALA A O 1
ATOM 823 N N . ILE A 1 106 ? -5.858 -5.157 9.432 1.00 98.56 106 ILE A N 1
ATOM 824 C CA . ILE A 1 106 ? -6.290 -5.851 10.654 1.00 98.56 106 ILE A CA 1
ATOM 825 C C . ILE A 1 106 ? -5.229 -5.726 11.752 1.00 98.56 106 ILE A C 1
ATOM 827 O O . ILE A 1 106 ? -5.565 -5.452 12.906 1.00 98.56 106 ILE A O 1
ATOM 831 N N . GLN A 1 107 ? -3.952 -5.940 11.424 1.00 98.38 107 GLN A N 1
ATOM 832 C CA . GLN A 1 107 ? -2.875 -5.835 12.410 1.00 98.38 107 GLN A CA 1
ATOM 833 C C . GLN A 1 107 ? -2.696 -4.404 12.917 1.00 98.38 107 GLN A C 1
ATOM 835 O O . GLN A 1 107 ? -2.539 -4.188 14.121 1.00 98.38 107 GLN A O 1
ATOM 840 N N . ALA A 1 108 ? -2.753 -3.430 12.014 1.00 98.00 108 ALA A N 1
ATOM 841 C CA . ALA A 1 108 ? -2.658 -2.018 12.343 1.00 98.00 108 ALA A CA 1
ATOM 842 C C . ALA A 1 108 ? -3.808 -1.577 13.259 1.00 98.00 108 ALA A C 1
ATOM 844 O O . ALA A 1 108 ? -3.567 -0.948 14.291 1.00 98.00 108 ALA A O 1
ATOM 845 N N . PHE A 1 109 ? -5.040 -1.997 12.953 1.00 97.38 109 PHE A N 1
ATOM 846 C CA . PHE A 1 109 ? -6.203 -1.716 13.789 1.00 97.38 109 PHE A CA 1
ATOM 847 C C . PHE A 1 109 ? -6.059 -2.310 15.191 1.00 97.38 109 PHE A C 1
ATOM 849 O O . PHE A 1 109 ? -6.325 -1.622 16.168 1.00 97.38 109 PHE A O 1
ATOM 856 N N . LYS A 1 110 ? -5.587 -3.558 15.327 1.00 96.75 110 LYS A N 1
ATOM 857 C CA . LYS A 1 110 ? -5.358 -4.176 16.648 1.00 96.75 110 LYS A CA 1
ATOM 858 C C . LYS A 1 110 ? -4.377 -3.366 17.501 1.00 96.75 110 LYS A C 1
ATOM 860 O O . LYS A 1 110 ? -4.621 -3.162 18.689 1.00 96.75 110 LYS A O 1
ATOM 865 N N . LYS A 1 111 ? -3.284 -2.883 16.897 1.00 96.56 111 LYS A N 1
ATOM 866 C CA . LYS A 1 111 ? -2.297 -2.028 17.579 1.00 96.56 111 LYS A CA 1
ATOM 867 C C . LYS A 1 111 ? -2.913 -0.696 18.007 1.00 96.56 111 LYS A C 1
ATOM 869 O O . LYS A 1 111 ? -2.727 -0.277 19.147 1.00 96.56 111 LYS A O 1
ATOM 874 N N . TRP A 1 112 ? -3.672 -0.062 17.116 1.00 95.25 112 TRP A N 1
ATOM 875 C CA . TRP A 1 112 ? -4.397 1.173 17.411 1.00 95.25 112 TRP A CA 1
ATOM 876 C C . TRP A 1 112 ? -5.440 0.976 18.524 1.00 95.25 112 TRP A C 1
ATOM 878 O O . TRP A 1 112 ? -5.474 1.735 19.485 1.00 95.25 112 TRP A O 1
ATOM 888 N N . GLN A 1 113 ? -6.231 -0.094 18.474 1.00 91.94 113 GLN A N 1
ATOM 889 C CA . GLN A 1 113 ? -7.245 -0.404 19.482 1.00 91.94 113 GLN A CA 1
ATOM 890 C C . GLN A 1 113 ? -6.621 -0.606 20.871 1.00 91.94 113 GLN A C 1
ATOM 892 O O . GLN A 1 113 ? -7.134 -0.097 21.869 1.00 91.94 113 GLN A O 1
ATOM 897 N N . ALA A 1 114 ? -5.481 -1.300 20.946 1.00 90.81 114 ALA A N 1
ATOM 898 C CA . ALA A 1 114 ? -4.745 -1.471 22.195 1.00 90.81 114 ALA A CA 1
ATOM 899 C C . ALA A 1 114 ? -4.262 -0.129 22.782 1.00 90.81 114 ALA A C 1
ATOM 901 O O . ALA A 1 114 ? -4.315 0.059 24.001 1.00 90.81 114 ALA A O 1
ATOM 902 N N . SER A 1 115 ? -3.845 0.826 21.938 1.00 89.06 115 SER A N 1
ATOM 903 C CA . SER A 1 115 ? -3.418 2.156 22.395 1.00 89.06 115 SER A CA 1
ATOM 904 C C . SER A 1 115 ? -4.583 3.012 22.910 1.00 89.06 115 SER A C 1
ATOM 906 O O . SER A 1 115 ? -4.402 3.773 23.867 1.00 89.06 115 SER A O 1
ATOM 908 N N . GLN A 1 116 ? -5.792 2.830 22.366 1.00 83.00 116 GLN A N 1
ATOM 909 C CA . GLN A 1 116 ? -7.002 3.488 22.873 1.00 83.00 116 GLN A CA 1
ATOM 910 C C . GLN A 1 116 ? -7.394 2.968 24.265 1.00 83.00 116 GLN A C 1
ATOM 912 O O . GLN A 1 116 ? -7.654 3.760 25.172 1.00 83.00 116 GLN A O 1
ATOM 917 N N . ILE A 1 117 ? -7.356 1.647 24.483 1.00 78.31 117 ILE A N 1
ATOM 918 C CA . ILE A 1 117 ? -7.675 1.036 25.789 1.00 78.31 117 ILE A CA 1
ATOM 919 C C . ILE A 1 117 ? -6.662 1.462 26.863 1.00 78.31 117 ILE A C 1
ATOM 921 O O . ILE A 1 117 ? -7.042 1.765 27.996 1.00 78.31 117 ILE A O 1
ATOM 925 N N . GLY A 1 118 ? -5.370 1.510 26.519 1.00 75.00 118 GLY A N 1
ATOM 926 C CA . GLY A 1 118 ? -4.324 1.995 27.424 1.00 75.00 118 GLY A CA 1
ATOM 927 C C . GLY A 1 118 ? -4.525 3.459 27.826 1.00 75.00 118 GLY A C 1
ATOM 928 O O . GLY A 1 118 ? -4.422 3.800 29.006 1.00 75.00 118 GLY A O 1
ATOM 929 N N . SER A 1 119 ? -4.887 4.310 26.862 1.00 69.12 119 SER A N 1
ATOM 930 C CA . SER A 1 119 ? -5.203 5.723 27.100 1.00 69.12 119 SER A CA 1
ATOM 931 C C . SER A 1 119 ? -6.403 5.896 28.036 1.00 69.12 119 SER A C 1
ATOM 933 O O . SER A 1 119 ? -6.324 6.673 28.987 1.00 69.12 119 SER A O 1
ATOM 935 N N . ALA A 1 120 ? -7.476 5.124 27.835 1.00 68.12 120 ALA A N 1
ATOM 936 C CA . ALA A 1 120 ? -8.670 5.171 28.681 1.00 68.12 120 ALA A CA 1
ATOM 937 C C . ALA A 1 120 ? -8.378 4.785 30.145 1.00 68.12 120 ALA A C 1
ATOM 939 O O . ALA A 1 120 ? -8.816 5.474 31.068 1.00 68.12 120 ALA A O 1
ATOM 940 N N . LYS A 1 121 ? -7.571 3.736 30.375 1.00 66.75 121 LYS A N 1
ATOM 941 C CA . LYS A 1 121 ? -7.159 3.324 31.732 1.00 66.75 121 LYS A CA 1
ATOM 942 C C . LYS A 1 121 ? -6.329 4.395 32.445 1.00 66.75 121 LYS A C 1
ATOM 944 O O . LYS A 1 121 ? -6.543 4.634 33.629 1.00 66.75 121 LYS A O 1
ATOM 949 N N . LYS A 1 122 ? -5.421 5.067 31.726 1.00 64.50 122 LYS A N 1
ATOM 950 C CA . LYS A 1 122 ? -4.574 6.132 32.286 1.00 64.50 122 LYS A CA 1
ATOM 951 C C . LYS A 1 122 ? -5.389 7.357 32.715 1.00 64.50 122 LYS A C 1
ATOM 953 O O . LYS A 1 122 ? -5.122 7.927 33.769 1.00 64.50 122 LYS A O 1
ATOM 958 N N . VAL A 1 123 ? -6.397 7.746 31.931 1.00 62.88 123 VAL A N 1
ATOM 959 C CA . VAL A 1 123 ? -7.298 8.861 32.278 1.00 62.88 123 VAL A CA 1
ATOM 960 C C . VAL A 1 123 ? -8.121 8.541 33.531 1.00 62.88 123 VAL A C 1
ATOM 962 O O . VAL A 1 123 ? -8.287 9.413 34.380 1.00 62.88 123 VAL A O 1
ATOM 965 N N . ALA A 1 124 ? -8.581 7.296 33.689 1.00 64.38 124 ALA A N 1
ATOM 966 C CA . ALA A 1 124 ? -9.318 6.871 34.879 1.00 64.38 124 ALA A CA 1
ATOM 967 C C . ALA A 1 124 ? -8.456 6.893 36.159 1.00 64.38 124 ALA A C 1
ATOM 969 O O . ALA A 1 124 ? -8.940 7.306 37.206 1.00 64.38 124 ALA A O 1
ATOM 970 N N . SER A 1 125 ? -7.173 6.519 36.078 1.00 62.69 125 SER A N 1
ATOM 971 C CA . SER A 1 125 ? -6.257 6.509 37.234 1.00 62.69 125 SER A CA 1
ATOM 972 C C . SER A 1 125 ? -5.801 7.888 37.726 1.00 62.69 125 SER A C 1
ATOM 974 O O . SER A 1 125 ? -5.299 7.985 38.835 1.00 62.69 125 SER A O 1
ATOM 976 N N . VAL A 1 126 ? -5.934 8.943 36.913 1.00 63.34 126 VAL A N 1
ATOM 977 C CA . VAL A 1 126 ? -5.541 10.323 37.280 1.00 63.34 126 VAL A CA 1
ATOM 978 C C . VAL A 1 126 ? -6.697 11.088 37.948 1.00 63.34 126 VAL A C 1
ATOM 980 O O . VAL A 1 126 ? -6.493 12.171 38.484 1.00 63.34 126 VAL A O 1
ATOM 983 N N . LYS A 1 127 ? -7.920 10.540 37.921 1.00 57.72 127 LYS A N 1
ATOM 984 C CA . LYS A 1 127 ? -9.124 11.143 38.521 1.00 57.72 127 LYS A CA 1
ATOM 985 C C . LYS A 1 127 ? -9.433 10.647 39.951 1.00 57.72 127 LYS A C 1
ATOM 987 O O . LYS A 1 127 ? -10.509 10.961 40.453 1.00 57.72 127 LYS A O 1
ATOM 992 N N . LEU A 1 128 ? -8.531 9.886 40.579 1.00 46.41 128 LEU A N 1
ATOM 993 C CA . LEU A 1 128 ? -8.591 9.440 41.983 1.00 46.41 128 LEU A CA 1
ATOM 994 C C . LEU A 1 128 ? -7.497 10.140 42.790 1.00 46.41 128 LEU A C 1
ATOM 996 O O . LEU A 1 128 ? -7.783 10.493 43.952 1.00 46.41 128 LEU A O 1
#

pLDDT: mean 88.37, std 11.11, range [46.41, 98.56]